Protein AF-A0A2H0YH36-F1 (afdb_monomer_lite)

Secondary structure (DSSP, 8-state):
-PPPPPP------HHHHHHH--------TTSPBPHHHHHHHHHHHH-EEEEETTEEEESS--GGG-----EEEEESSBTT--SEEEEE----

Sequence (92 aa):
MTLPKPDLSGEPGLWSLLLQRRSRRNFDDSRPLGLELLSSLLWAAQGITSGHGNHLFRTAPSAGALYPVETYLSVRAVEGLEHGLYHFRPRH

pLDDT: mean 92.85, std 6.14, range [59.41, 98.25]

Foldseek 3Di:
DDADAADPPDDDDPVVCVVPDDDDDDDDLVDFAERNVVNNVCQCVFEFDDDDDPATDGNDDDPPSPCPDWDKDQHDGYPPDDGGIDTDDHDD

Radius of gyration: 14.96 Å; chains: 1; bounding box: 32×29×44 Å

Structure (mmCIF, N/CA/C/O backbone):
data_AF-A0A2H0YH36-F1
#
_entry.id   AF-A0A2H0YH36-F1
#
loop_
_atom_site.group_PDB
_atom_site.id
_atom_site.type_symbol
_atom_site.label_atom_id
_atom_site.label_alt_id
_atom_site.label_comp_id
_atom_site.label_asym_id
_atom_site.label_entity_id
_atom_site.label_seq_id
_atom_site.pdbx_PDB_ins_code
_atom_site.Cartn_x
_atom_site.Cartn_y
_atom_site.Cartn_z
_atom_site.occupancy
_atom_site.B_iso_or_equiv
_atom_site.auth_seq_id
_atom_site.auth_comp_id
_atom_site.auth_asym_id
_atom_site.auth_atom_id
_atom_site.pdbx_PDB_model_num
ATOM 1 N N . MET A 1 1 ? -15.889 -2.618 -5.136 1.00 87.56 1 MET A N 1
ATOM 2 C CA . MET A 1 1 ? -16.179 -1.172 -5.222 1.00 87.56 1 MET A CA 1
ATOM 3 C C . MET A 1 1 ? -15.032 -0.462 -5.920 1.00 87.56 1 MET A C 1
ATOM 5 O O . MET A 1 1 ? -13.964 -1.057 -6.033 1.00 87.56 1 MET A O 1
ATOM 9 N N . THR A 1 2 ? -15.247 0.773 -6.358 1.00 92.62 2 THR A N 1
ATOM 10 C CA . THR A 1 2 ? -14.199 1.633 -6.921 1.00 92.62 2 THR A CA 1
ATOM 11 C C . THR A 1 2 ? -13.689 2.564 -5.828 1.00 92.62 2 THR A C 1
ATOM 13 O O . THR A 1 2 ? -14.497 3.127 -5.095 1.00 92.62 2 THR A O 1
ATOM 16 N N . LEU A 1 3 ? -12.369 2.694 -5.698 1.00 93.50 3 LEU A N 1
ATOM 17 C CA . LEU A 1 3 ? -11.753 3.652 -4.780 1.00 93.50 3 LEU A CA 1
ATOM 18 C C . LEU A 1 3 ? -11.681 5.041 -5.436 1.00 93.50 3 LEU A C 1
ATOM 20 O O . LEU A 1 3 ? -11.573 5.118 -6.664 1.00 93.50 3 LEU A O 1
ATOM 24 N N . PRO A 1 4 ? -11.722 6.134 -4.653 1.00 94.56 4 PRO A N 1
ATOM 25 C CA . PRO A 1 4 ? -11.462 7.474 -5.173 1.00 94.56 4 PRO A CA 1
ATOM 26 C C . PRO A 1 4 ? -10.064 7.547 -5.800 1.00 94.56 4 PRO A C 1
ATOM 28 O O . PRO A 1 4 ? -9.184 6.752 -5.467 1.00 94.56 4 PRO A O 1
ATOM 31 N N . LYS A 1 5 ? -9.835 8.498 -6.711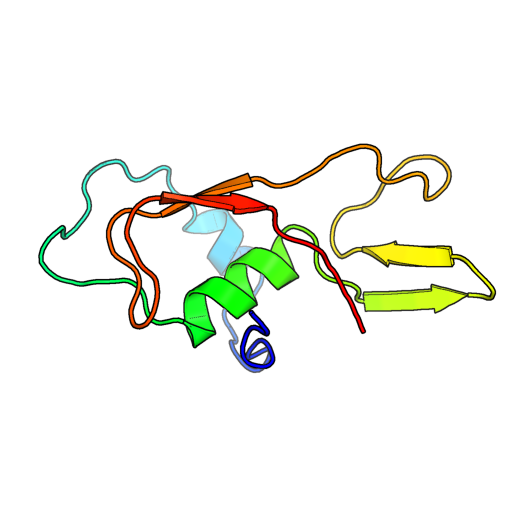 1.00 93.00 5 LYS A N 1
ATOM 32 C CA . LYS A 1 5 ? -8.492 8.702 -7.272 1.00 93.00 5 LYS A CA 1
ATOM 33 C C . LYS A 1 5 ? -7.517 9.063 -6.142 1.00 93.00 5 LYS A C 1
ATOM 35 O O . LYS A 1 5 ? -7.893 9.859 -5.283 1.00 93.00 5 LYS A O 1
ATOM 40 N N . PRO A 1 6 ? -6.298 8.496 -6.133 1.00 92.25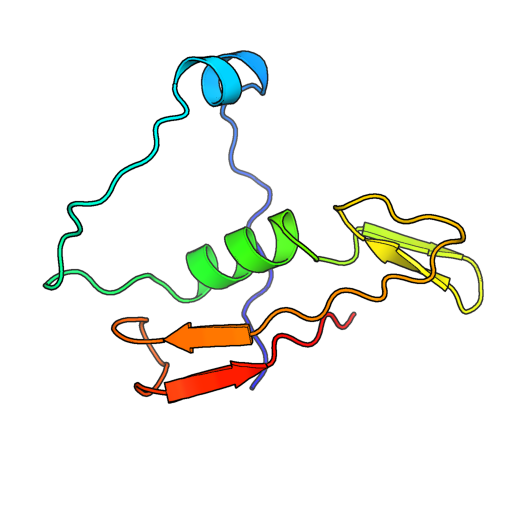 6 PRO A N 1
ATOM 41 C CA . PRO A 1 6 ? -5.312 8.836 -5.122 1.00 92.25 6 PRO A CA 1
ATOM 42 C C . PRO A 1 6 ? -4.930 10.310 -5.261 1.00 92.25 6 PRO A C 1
ATOM 44 O O . PRO A 1 6 ? -4.703 10.802 -6.370 1.00 92.25 6 PRO A O 1
ATOM 47 N N . ASP A 1 7 ? -4.846 11.004 -4.135 1.00 89.81 7 ASP A N 1
ATOM 48 C CA . ASP A 1 7 ? -4.238 12.326 -4.087 1.00 89.81 7 ASP A CA 1
ATOM 49 C C . ASP A 1 7 ? -2.712 12.177 -4.126 1.00 89.81 7 ASP A C 1
ATOM 51 O O . ASP A 1 7 ? -2.119 11.539 -3.249 1.00 89.81 7 ASP A O 1
ATOM 55 N N . LEU A 1 8 ? -2.099 12.739 -5.172 1.00 84.94 8 LEU A N 1
ATOM 56 C CA . LEU A 1 8 ? -0.655 12.718 -5.430 1.00 84.94 8 LEU A CA 1
ATOM 57 C C . LEU A 1 8 ? -0.000 14.091 -5.214 1.00 84.94 8 LEU A C 1
ATOM 59 O O . LEU A 1 8 ? 1.164 14.273 -5.560 1.00 84.94 8 LEU A O 1
ATOM 63 N N . SER A 1 9 ? -0.740 15.062 -4.673 1.00 84.00 9 SER A N 1
ATOM 64 C CA . SER A 1 9 ? -0.257 16.431 -4.447 1.00 84.00 9 SER A CA 1
ATOM 65 C C . SER A 1 9 ? 0.547 16.607 -3.149 1.00 84.00 9 SER A C 1
ATOM 67 O O . SER A 1 9 ? 1.100 17.677 -2.900 1.00 84.00 9 SER A O 1
ATOM 69 N N . GLY A 1 10 ? 0.617 15.565 -2.312 1.00 72.88 10 GLY A N 1
ATOM 70 C CA . GLY A 1 10 ? 1.227 15.612 -0.985 1.00 72.88 10 GLY A CA 1
ATOM 71 C C . GLY A 1 10 ? 2.755 15.678 -1.011 1.00 72.88 10 GLY A C 1
ATOM 72 O O . GLY A 1 10 ? 3.424 14.690 -1.296 1.00 72.88 10 GLY A O 1
ATOM 73 N N . GLU A 1 11 ? 3.305 16.824 -0.620 1.00 69.25 11 GLU A N 1
ATOM 74 C CA . GLU A 1 11 ? 4.746 17.080 -0.524 1.00 69.25 11 GLU A CA 1
ATOM 75 C C . GLU A 1 11 ? 5.234 16.996 0.934 1.00 69.25 11 GLU A C 1
ATOM 77 O O . GLU A 1 11 ? 5.145 17.956 1.703 1.00 69.25 11 GLU A O 1
ATOM 82 N N . PRO A 1 12 ? 5.809 15.855 1.338 1.00 73.75 12 PRO A N 1
ATOM 83 C CA . PRO A 1 12 ? 7.031 15.902 2.131 1.00 73.75 12 PRO A CA 1
ATOM 84 C C . PRO A 1 12 ? 8.177 15.310 1.311 1.00 73.75 12 PRO A C 1
ATOM 86 O O . PRO A 1 12 ? 8.080 14.197 0.798 1.00 73.75 12 PRO A O 1
ATOM 89 N N . GLY A 1 13 ? 9.292 16.037 1.214 1.00 90.31 13 GLY A N 1
ATOM 90 C CA . GLY A 1 13 ? 10.458 15.571 0.464 1.00 90.31 13 GLY A CA 1
ATOM 91 C C . GLY A 1 13 ? 10.925 14.185 0.925 1.00 90.31 13 GLY A C 1
ATOM 92 O O . GLY A 1 13 ? 10.969 13.900 2.127 1.00 90.31 13 GLY A O 1
ATOM 93 N N . LEU A 1 14 ? 11.313 13.335 -0.033 1.00 90.75 14 LEU A N 1
ATOM 94 C CA . LEU A 1 14 ? 11.690 11.931 0.184 1.00 90.75 14 LEU A CA 1
ATOM 95 C C . LEU A 1 14 ? 12.630 11.731 1.386 1.00 90.75 14 LEU A C 1
ATOM 97 O O . LEU A 1 14 ? 12.410 10.848 2.212 1.00 90.75 14 LEU A O 1
ATOM 101 N N . TRP A 1 15 ? 13.655 12.577 1.521 1.00 95.75 15 TRP A N 1
ATOM 102 C CA . TRP A 1 15 ? 14.622 12.487 2.617 1.00 95.75 15 TRP A CA 1
ATOM 103 C C . TRP A 1 15 ? 13.992 12.697 3.996 1.00 95.75 15 TRP A C 1
ATOM 105 O O . TRP A 1 15 ? 14.321 11.975 4.936 1.00 95.75 15 TRP A O 1
ATOM 115 N N . SER A 1 16 ? 13.044 13.629 4.114 1.00 95.00 16 SER A N 1
ATOM 116 C CA . SER A 1 16 ? 12.309 13.864 5.360 1.00 95.00 16 SER A CA 1
ATOM 117 C C . SER A 1 16 ? 11.460 12.646 5.733 1.00 95.00 16 SER A C 1
ATOM 119 O O . SER A 1 16 ? 11.527 12.168 6.867 1.00 95.00 16 SER A O 1
ATOM 121 N N . LEU A 1 17 ? 10.742 12.072 4.759 1.00 93.38 17 LEU A N 1
ATOM 122 C CA . LEU A 1 17 ? 9.932 10.865 4.963 1.00 93.38 17 LEU A CA 1
ATOM 123 C C . LEU A 1 17 ? 10.779 9.688 5.454 1.00 93.38 17 LEU A C 1
ATOM 125 O O . LEU A 1 17 ? 10.421 9.029 6.434 1.00 93.38 17 LEU A O 1
ATOM 129 N N . LEU A 1 18 ? 11.925 9.447 4.813 1.00 95.19 18 LEU A N 1
ATOM 130 C CA . LEU A 1 18 ? 12.835 8.366 5.192 1.00 95.19 18 LEU A CA 1
ATOM 131 C C . LEU A 1 18 ? 13.395 8.559 6.609 1.00 95.19 18 LEU A C 1
ATOM 133 O O . LEU A 1 18 ? 13.437 7.598 7.382 1.00 95.19 18 LEU A O 1
ATOM 137 N N . LEU A 1 19 ? 13.759 9.792 6.981 1.00 97.06 19 LEU A N 1
ATOM 138 C CA . LEU A 1 19 ? 14.261 10.118 8.321 1.00 97.06 19 LEU A CA 1
ATOM 139 C C . LEU A 1 19 ? 13.189 9.955 9.409 1.00 97.06 19 LEU A C 1
ATOM 141 O O . LEU A 1 19 ? 13.479 9.445 10.499 1.00 97.06 19 LEU A O 1
ATOM 145 N N . GLN A 1 20 ? 11.950 10.362 9.125 1.00 96.25 20 GLN A N 1
ATOM 146 C CA . GLN A 1 20 ? 10.847 10.370 10.091 1.00 96.25 20 GLN A CA 1
ATOM 147 C C . GLN A 1 20 ? 10.117 9.026 10.212 1.00 96.25 20 GLN A C 1
ATOM 149 O O . GLN A 1 20 ? 9.429 8.792 11.210 1.00 96.25 20 GLN A O 1
ATOM 154 N N . ARG A 1 21 ? 10.275 8.110 9.248 1.00 95.88 21 ARG A N 1
ATOM 155 C CA . ARG A 1 21 ? 9.585 6.813 9.243 1.00 95.88 21 ARG A CA 1
ATOM 156 C C . ARG A 1 21 ? 9.864 6.020 10.523 1.00 95.88 21 ARG A C 1
ATOM 158 O O . ARG A 1 21 ? 11.007 5.692 10.853 1.00 95.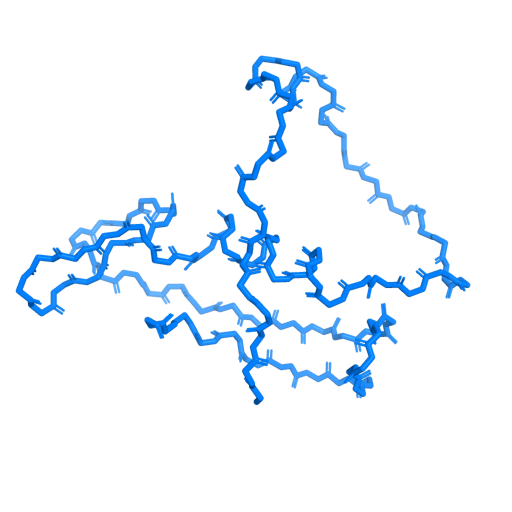88 21 ARG A O 1
ATOM 165 N N . ARG A 1 22 ? 8.801 5.636 11.229 1.00 97.38 22 ARG A N 1
ATOM 166 C CA . ARG A 1 22 ? 8.844 4.754 12.405 1.00 97.38 22 ARG A CA 1
ATOM 167 C C . ARG A 1 22 ? 7.732 3.718 12.314 1.00 97.38 22 ARG A C 1
ATOM 169 O O . ARG A 1 22 ? 6.656 4.012 11.806 1.00 97.38 22 ARG A O 1
ATOM 176 N N . SER A 1 23 ? 7.975 2.522 12.841 1.00 97.19 23 SER A N 1
ATOM 177 C CA . SER A 1 23 ? 6.913 1.529 13.018 1.00 97.19 23 SER A CA 1
ATOM 178 C C . SER A 1 23 ? 6.051 1.940 14.213 1.00 97.19 23 SER A C 1
ATOM 180 O O . SER A 1 23 ? 6.545 1.982 15.340 1.00 97.19 23 SER A O 1
AT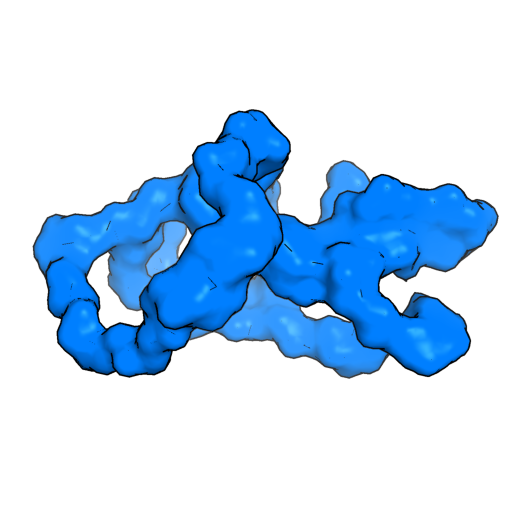OM 182 N N . ARG A 1 24 ? 4.780 2.268 13.974 1.00 95.81 24 ARG A N 1
ATOM 183 C CA . ARG A 1 24 ? 3.794 2.612 15.011 1.00 95.81 24 ARG A CA 1
ATOM 184 C C . ARG A 1 24 ? 2.868 1.416 15.245 1.00 95.81 24 ARG A C 1
ATOM 186 O O . ARG A 1 24 ? 2.574 0.685 14.306 1.00 95.81 24 ARG A O 1
ATOM 193 N N . ARG A 1 25 ? 2.467 1.192 16.499 1.00 95.62 25 ARG A N 1
ATOM 194 C CA . ARG A 1 25 ? 1.583 0.078 16.905 1.00 95.62 25 ARG A CA 1
ATOM 195 C C . ARG A 1 25 ? 0.416 0.507 17.798 1.00 95.62 25 ARG A C 1
ATOM 197 O O . ARG A 1 25 ? -0.416 -0.322 18.130 1.00 95.62 25 ARG A O 1
ATOM 204 N N . ASN A 1 26 ? 0.363 1.789 18.153 1.00 95.44 26 ASN A N 1
ATOM 205 C CA . ASN A 1 26 ? -0.740 2.386 18.892 1.00 95.44 26 ASN A CA 1
ATOM 206 C C . ASN A 1 26 ? -1.525 3.234 17.891 1.00 95.44 26 ASN A C 1
ATOM 208 O O . ASN A 1 26 ? -0.939 4.136 17.285 1.00 95.44 26 ASN A O 1
ATOM 212 N N . PHE A 1 27 ? -2.802 2.915 17.702 1.00 92.56 27 PHE A N 1
ATOM 213 C CA . PHE A 1 27 ? -3.700 3.573 16.756 1.00 92.56 27 PHE A CA 1
ATOM 214 C C . PHE A 1 27 ? -4.900 4.152 17.507 1.00 92.56 27 PHE A C 1
ATOM 216 O O . PHE A 1 27 ? -5.267 3.658 18.572 1.00 92.56 27 PHE A O 1
ATOM 223 N N . ASP A 1 28 ? -5.472 5.226 16.969 1.00 92.88 28 ASP A N 1
ATOM 224 C CA . ASP A 1 28 ? -6.698 5.827 17.488 1.00 92.88 28 ASP A CA 1
ATOM 225 C C . ASP A 1 28 ? -7.899 5.078 16.897 1.00 92.88 28 ASP A C 1
ATOM 227 O O . ASP A 1 28 ? -8.357 5.396 15.803 1.00 92.88 28 ASP A O 1
ATOM 231 N N . ASP A 1 29 ? -8.393 4.064 17.612 1.00 86.50 29 ASP A N 1
ATOM 232 C CA . ASP A 1 29 ? -9.532 3.245 17.172 1.00 86.50 29 ASP A CA 1
ATOM 233 C C . ASP A 1 29 ? -10.838 4.057 17.043 1.00 86.50 29 ASP A C 1
ATOM 235 O O . ASP A 1 29 ? -11.786 3.597 16.406 1.00 86.50 29 ASP A O 1
ATOM 239 N N . SER A 1 30 ? -10.901 5.266 17.619 1.00 91.44 30 SER A N 1
ATOM 240 C CA . SER A 1 30 ? -12.065 6.155 17.506 1.00 91.44 30 SER A CA 1
ATOM 241 C C . SER A 1 30 ? -12.089 6.966 16.208 1.00 91.44 30 SER A C 1
ATOM 243 O O . SER A 1 30 ? -13.107 7.581 15.886 1.00 91.44 30 SER A O 1
ATOM 245 N N . ARG A 1 31 ? -10.986 6.962 15.450 1.00 95.69 31 ARG A N 1
ATOM 246 C CA . ARG A 1 31 ? -10.820 7.764 14.240 1.00 95.69 31 ARG A CA 1
ATOM 247 C C . ARG A 1 31 ? -10.616 6.861 13.023 1.00 95.69 31 ARG A C 1
ATOM 249 O O . ARG A 1 31 ? -9.487 6.430 12.774 1.00 95.69 31 ARG A O 1
ATOM 256 N N . PRO A 1 32 ? -11.681 6.565 12.259 1.00 95.56 32 PRO A N 1
ATOM 257 C CA . PRO A 1 32 ? -11.554 5.750 11.060 1.00 95.56 32 PRO A CA 1
ATOM 258 C C . PRO A 1 32 ? -10.645 6.426 10.026 1.00 95.56 32 PRO A C 1
ATOM 260 O O . PRO A 1 32 ? -10.502 7.649 9.985 1.00 95.56 32 PRO A O 1
ATOM 263 N N . LEU A 1 33 ? -10.010 5.613 9.184 1.00 96.06 33 LEU A N 1
ATOM 264 C CA . LEU A 1 33 ? -9.220 6.108 8.061 1.00 96.06 33 LEU A CA 1
ATOM 265 C C . LEU A 1 33 ? -10.158 6.588 6.943 1.00 96.06 33 LEU A C 1
ATOM 267 O O . LEU A 1 33 ? -11.061 5.851 6.550 1.00 96.06 33 LEU A O 1
ATOM 271 N N . GLY A 1 34 ? -9.909 7.775 6.391 1.00 96.12 34 GLY A N 1
ATOM 272 C CA . GLY A 1 34 ? -10.625 8.255 5.207 1.00 96.12 34 GLY A CA 1
ATOM 273 C C . GLY A 1 34 ? -10.353 7.389 3.971 1.00 96.12 34 GLY A C 1
ATOM 274 O O . GLY A 1 34 ? -9.251 6.847 3.798 1.00 96.12 34 GLY A O 1
ATOM 275 N N . LEU A 1 35 ? -11.350 7.265 3.095 1.00 95.38 35 LEU A N 1
ATOM 276 C CA . LEU A 1 35 ? -11.276 6.402 1.912 1.00 95.38 35 LEU A CA 1
ATOM 277 C C . LEU A 1 35 ? -10.254 6.912 0.879 1.00 95.38 35 LEU A C 1
ATOM 279 O O . LEU A 1 35 ? -9.578 6.117 0.222 1.00 95.38 35 LEU A O 1
ATOM 283 N N . GLU A 1 36 ? -10.093 8.228 0.768 1.00 94.56 36 GLU A N 1
ATOM 284 C CA . GLU A 1 36 ? -9.112 8.904 -0.087 1.00 94.56 36 GLU A CA 1
ATOM 285 C C . GLU A 1 36 ? -7.686 8.567 0.346 1.00 94.56 36 GLU A C 1
ATOM 287 O O . GLU A 1 36 ? -6.861 8.162 -0.474 1.00 94.56 36 GLU A O 1
ATOM 292 N N . LEU A 1 37 ? -7.413 8.651 1.652 1.00 94.56 37 LEU A N 1
ATOM 293 C CA . LEU A 1 37 ? -6.104 8.313 2.201 1.00 94.56 37 LEU A CA 1
ATOM 294 C C . LEU A 1 37 ? -5.801 6.823 2.020 1.00 94.56 37 LEU A C 1
ATOM 296 O O . LEU A 1 37 ? -4.682 6.468 1.646 1.00 94.56 37 LEU A O 1
ATOM 300 N N . LEU A 1 38 ? -6.794 5.949 2.222 1.00 95.94 38 LEU A N 1
ATOM 301 C CA . LEU A 1 38 ? -6.639 4.528 1.917 1.00 95.94 38 LEU A CA 1
ATOM 302 C C . LEU A 1 38 ? -6.274 4.306 0.442 1.00 95.94 38 LEU A C 1
ATOM 304 O O . LEU A 1 38 ? -5.373 3.517 0.147 1.00 95.94 38 LEU A O 1
ATOM 308 N N . SER A 1 39 ? -6.940 5.011 -0.475 1.00 95.56 39 SER A N 1
ATOM 309 C CA . SER A 1 39 ? -6.650 4.927 -1.907 1.00 95.56 39 SER A CA 1
ATOM 310 C C . SER A 1 39 ? -5.220 5.362 -2.233 1.00 95.56 39 SER A C 1
ATOM 312 O O . SER A 1 39 ? -4.495 4.622 -2.902 1.00 95.56 39 SER A O 1
ATOM 314 N N . SER A 1 40 ? -4.762 6.496 -1.691 1.00 94.75 40 SER A N 1
ATOM 315 C CA . SER A 1 40 ? -3.379 6.962 -1.864 1.00 94.75 40 SER A CA 1
ATOM 316 C C . SER A 1 40 ? -2.351 5.970 -1.316 1.00 94.75 40 SER A C 1
ATOM 318 O O . SER A 1 40 ? -1.341 5.719 -1.972 1.00 94.75 40 SER A O 1
ATOM 320 N N . LEU A 1 41 ? -2.608 5.347 -0.160 1.00 95.06 41 LEU A N 1
ATOM 321 C CA . LEU A 1 41 ? -1.719 4.326 0.409 1.00 95.06 41 LEU A CA 1
ATOM 322 C C . LEU A 1 41 ? -1.633 3.074 -0.475 1.00 95.06 41 LEU A C 1
ATOM 324 O O . LEU A 1 41 ? -0.540 2.560 -0.720 1.00 95.06 41 LEU A O 1
ATOM 328 N N . LEU A 1 42 ? -2.773 2.592 -0.974 1.00 96.31 42 LEU A N 1
ATOM 329 C CA . LEU A 1 42 ? -2.827 1.433 -1.866 1.00 96.31 42 LEU A CA 1
ATOM 330 C C . LEU A 1 42 ? -2.165 1.715 -3.214 1.00 96.31 42 LEU A C 1
ATOM 332 O O . LEU A 1 42 ? -1.422 0.869 -3.721 1.00 96.31 42 LEU A O 1
ATOM 336 N N . TRP A 1 43 ? -2.375 2.910 -3.770 1.00 95.62 43 TRP A N 1
ATOM 337 C CA . TRP A 1 43 ? -1.679 3.340 -4.975 1.00 95.62 43 TRP A CA 1
ATOM 338 C C . TRP A 1 43 ? -0.170 3.438 -4.739 1.00 95.62 43 TRP A C 1
ATOM 340 O O . TRP A 1 43 ? 0.596 2.886 -5.520 1.00 95.62 43 TRP A O 1
ATOM 350 N N . ALA A 1 44 ? 0.279 4.039 -3.636 1.00 93.94 44 ALA A N 1
ATOM 351 C CA . ALA A 1 44 ? 1.705 4.119 -3.328 1.00 93.94 44 ALA A CA 1
ATOM 352 C C . ALA A 1 44 ? 2.338 2.720 -3.204 1.00 93.94 44 ALA A C 1
ATOM 354 O O . ALA A 1 44 ? 3.453 2.502 -3.678 1.00 93.94 44 ALA A O 1
ATOM 355 N N . ALA A 1 45 ? 1.617 1.748 -2.637 1.00 94.69 45 ALA A N 1
ATOM 356 C CA . ALA A 1 45 ? 2.111 0.386 -2.445 1.00 94.69 45 ALA A CA 1
ATOM 357 C C . ALA A 1 45 ? 2.129 -0.467 -3.726 1.00 94.69 45 ALA A C 1
ATOM 359 O O . ALA A 1 45 ? 3.088 -1.211 -3.935 1.00 94.69 45 ALA A O 1
ATOM 360 N N . GLN A 1 46 ? 1.065 -0.429 -4.538 1.00 95.69 46 GLN A N 1
ATOM 361 C CA . GLN A 1 46 ? 0.845 -1.356 -5.665 1.00 95.69 46 GLN A CA 1
ATOM 362 C C . GLN A 1 46 ? 0.111 -0.724 -6.867 1.00 95.69 46 GLN A C 1
ATOM 364 O O . GLN A 1 46 ? -0.361 -1.440 -7.753 1.00 95.69 46 GLN A O 1
ATOM 369 N N . GLY A 1 47 ? -0.032 0.598 -6.902 1.00 94.94 47 GLY A N 1
ATOM 370 C CA . GLY A 1 47 ? -0.756 1.329 -7.942 1.00 94.94 47 GLY A CA 1
ATOM 371 C C . GLY A 1 47 ? -0.067 1.281 -9.299 1.00 94.94 47 GLY A C 1
ATOM 372 O O . GLY A 1 47 ? 1.133 1.036 -9.386 1.00 94.94 47 GLY A O 1
ATOM 373 N N . ILE A 1 48 ? -0.832 1.523 -10.364 1.00 95.00 48 ILE A N 1
ATOM 374 C CA . ILE A 1 48 ? -0.323 1.584 -11.738 1.00 95.00 48 ILE A CA 1
ATOM 375 C C . ILE A 1 48 ? 0.240 2.986 -12.000 1.00 95.00 48 ILE A C 1
ATOM 377 O O . ILE A 1 48 ? -0.418 3.984 -11.699 1.00 95.00 48 ILE A O 1
ATOM 381 N N . THR A 1 49 ? 1.447 3.061 -12.560 1.00 94.62 49 THR A N 1
ATOM 382 C CA . THR A 1 49 ? 2.140 4.321 -12.888 1.00 94.62 49 THR A CA 1
ATOM 383 C C . THR A 1 49 ? 2.191 4.589 -14.388 1.00 94.62 49 THR A C 1
ATOM 385 O O . THR A 1 49 ? 2.202 5.740 -14.810 1.00 94.62 49 THR A O 1
ATOM 388 N N . SER A 1 50 ? 2.230 3.538 -15.207 1.00 93.69 50 SER A N 1
ATOM 389 C CA . SER A 1 50 ? 2.238 3.616 -16.672 1.00 93.69 50 SER A CA 1
ATOM 390 C C . SER A 1 50 ? 1.948 2.240 -17.281 1.00 93.69 50 SER A C 1
ATOM 392 O O . SER A 1 50 ? 1.752 1.263 -16.558 1.00 93.69 50 SER A O 1
ATOM 394 N N . GLY A 1 51 ? 1.920 2.144 -18.610 1.00 92.06 51 GLY A N 1
ATOM 395 C CA . GLY A 1 51 ? 1.792 0.873 -19.315 1.00 92.06 51 GLY A CA 1
ATOM 396 C C . GLY A 1 51 ? 2.491 0.891 -20.672 1.00 92.06 51 GLY A C 1
ATOM 397 O O . GLY A 1 51 ? 2.702 1.953 -21.258 1.00 92.06 51 GLY A O 1
ATOM 398 N N . HIS A 1 52 ? 2.859 -0.293 -21.160 1.00 90.31 52 HIS A N 1
ATOM 399 C CA . HIS A 1 52 ? 3.449 -0.501 -22.480 1.00 90.31 52 HIS A CA 1
ATOM 400 C C . HIS A 1 52 ? 2.894 -1.783 -23.116 1.00 90.31 52 HIS A C 1
ATOM 402 O O . HIS A 1 52 ? 3.167 -2.898 -22.658 1.00 90.31 52 HIS A O 1
ATOM 408 N N . GLY A 1 53 ? 2.096 -1.627 -24.177 1.00 88.75 53 GLY A N 1
ATOM 409 C CA . GLY A 1 53 ? 1.338 -2.730 -24.769 1.00 88.75 53 GLY A CA 1
ATOM 410 C C . GLY A 1 53 ? 0.398 -3.356 -23.736 1.00 88.75 53 GLY A C 1
ATOM 411 O O . GLY A 1 53 ? -0.420 -2.661 -23.143 1.00 88.75 53 GLY A O 1
ATOM 412 N N . ASN A 1 54 ? 0.558 -4.656 -23.486 1.00 86.69 54 ASN A N 1
ATOM 413 C CA . ASN A 1 54 ? -0.246 -5.397 -22.506 1.00 86.69 54 ASN A CA 1
ATOM 414 C C . ASN A 1 54 ? 0.330 -5.368 -21.077 1.00 86.69 54 ASN A C 1
ATOM 416 O O . ASN A 1 54 ? -0.236 -5.996 -20.184 1.00 86.69 54 ASN A O 1
ATOM 420 N N . HIS A 1 55 ? 1.455 -4.684 -20.850 1.00 88.88 55 HIS A N 1
ATOM 421 C CA . HIS A 1 55 ? 2.096 -4.624 -19.537 1.00 88.88 55 HIS A CA 1
ATOM 422 C C . HIS A 1 55 ? 1.704 -3.348 -18.800 1.00 88.88 55 HIS A C 1
ATOM 424 O O . HIS A 1 55 ? 1.800 -2.251 -19.350 1.00 88.88 55 HIS A O 1
ATOM 430 N N . LEU A 1 56 ? 1.320 -3.500 -17.535 1.00 92.81 56 LEU A N 1
ATOM 431 C CA . LEU A 1 56 ? 1.071 -2.397 -16.612 1.00 92.81 56 LEU A CA 1
ATOM 432 C C . LEU A 1 56 ? 2.227 -2.307 -15.630 1.00 92.81 56 LEU A C 1
ATOM 434 O O . LEU A 1 56 ? 2.576 -3.306 -15.006 1.00 92.81 56 LEU A O 1
ATOM 438 N N . PHE A 1 57 ? 2.799 -1.121 -15.470 1.00 94.94 57 PHE A N 1
ATOM 439 C CA . PHE A 1 57 ? 3.872 -0.883 -14.518 1.00 94.94 57 PHE A CA 1
ATOM 440 C C . PHE A 1 57 ? 3.305 -0.417 -13.184 1.00 94.94 57 PHE A C 1
ATOM 442 O O . PHE A 1 57 ? 2.436 0.454 -13.146 1.00 94.94 57 PHE A O 1
ATOM 449 N N . ARG A 1 58 ? 3.798 -1.007 -12.091 1.00 95.44 58 ARG A N 1
ATOM 450 C CA . ARG A 1 58 ? 3.400 -0.652 -10.724 1.00 95.44 58 ARG A CA 1
ATOM 451 C C . ARG A 1 58 ? 4.392 0.302 -10.059 1.00 95.44 58 ARG A C 1
ATOM 453 O O . ARG A 1 58 ? 5.542 0.403 -10.480 1.00 95.44 58 ARG A O 1
ATOM 460 N N . THR A 1 59 ? 3.956 0.960 -8.987 1.00 95.06 59 THR A N 1
ATOM 461 C CA . THR A 1 59 ? 4.822 1.767 -8.109 1.00 95.06 59 THR A CA 1
ATOM 462 C C . THR A 1 59 ? 5.960 0.948 -7.495 1.00 95.06 59 THR A C 1
ATOM 464 O O . THR A 1 59 ? 7.066 1.456 -7.330 1.00 95.06 59 THR A O 1
ATOM 467 N N . ALA A 1 60 ? 5.719 -0.332 -7.199 1.00 94.81 60 ALA A N 1
ATOM 468 C CA . ALA A 1 60 ? 6.748 -1.274 -6.771 1.00 94.81 60 ALA A CA 1
ATOM 469 C C . ALA A 1 60 ? 7.399 -1.970 -7.985 1.00 94.81 60 ALA A C 1
ATOM 471 O O . ALA A 1 60 ? 6.673 -2.462 -8.848 1.00 94.81 60 ALA A O 1
ATOM 472 N N . PRO A 1 61 ? 8.738 -2.083 -8.064 1.00 94.31 61 PRO A N 1
ATOM 473 C CA . PRO A 1 61 ? 9.400 -2.838 -9.127 1.00 94.31 61 PRO A CA 1
ATOM 474 C C . PRO A 1 61 ? 9.162 -4.349 -8.979 1.00 94.31 61 PRO A C 1
ATOM 476 O O . PRO A 1 61 ? 9.007 -4.869 -7.874 1.00 94.31 61 PRO A O 1
ATOM 479 N N . SER A 1 62 ? 9.166 -5.076 -10.099 1.00 94.88 62 SER A N 1
ATOM 480 C CA . SER A 1 62 ? 9.028 -6.536 -10.115 1.00 94.88 62 SER A CA 1
ATOM 481 C C . SER A 1 62 ? 9.787 -7.147 -11.291 1.00 94.88 62 SER A C 1
ATOM 483 O O . SER A 1 62 ? 9.759 -6.608 -12.400 1.00 94.88 62 SER A O 1
ATOM 485 N N . ALA A 1 63 ? 10.466 -8.273 -11.055 1.00 93.88 63 ALA A N 1
ATOM 486 C CA . ALA A 1 63 ? 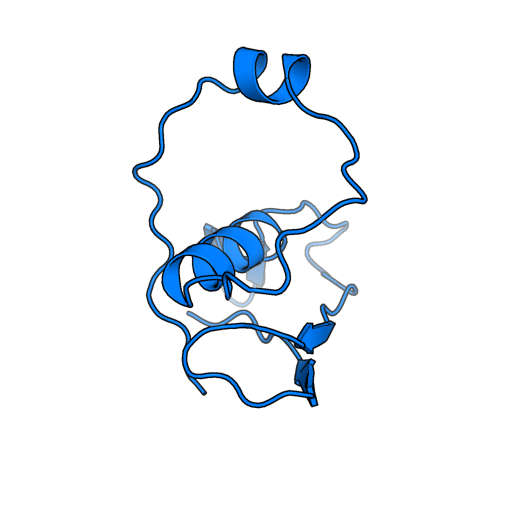11.225 -8.975 -12.084 1.00 93.88 63 ALA A CA 1
ATOM 487 C C . ALA A 1 63 ? 10.307 -9.393 -13.245 1.00 93.88 63 ALA A C 1
ATOM 489 O O . ALA A 1 63 ? 9.249 -9.987 -13.031 1.00 93.88 63 ALA A O 1
ATOM 490 N N . GLY A 1 64 ? 10.705 -9.041 -14.470 1.00 91.94 64 GLY A N 1
ATOM 491 C CA . GLY A 1 64 ? 9.959 -9.367 -15.689 1.00 91.94 64 GLY A CA 1
ATOM 492 C C . GLY A 1 64 ? 8.569 -8.730 -15.793 1.00 91.94 64 GLY A C 1
ATOM 493 O O . GLY A 1 64 ? 7.768 -9.211 -16.583 1.00 91.94 64 GLY A O 1
ATOM 494 N N . ALA A 1 65 ? 8.259 -7.699 -14.993 1.00 91.25 65 ALA A N 1
ATOM 495 C CA . ALA A 1 65 ? 6.919 -7.103 -14.915 1.00 91.25 65 ALA A CA 1
ATOM 496 C C . ALA A 1 65 ? 5.805 -8.127 -14.590 1.00 91.25 65 ALA A C 1
ATOM 498 O O . ALA A 1 65 ? 4.660 -7.964 -15.007 1.00 91.25 65 ALA A O 1
ATOM 499 N N . LEU A 1 66 ? 6.143 -9.187 -13.841 1.00 92.19 66 LEU A N 1
ATOM 500 C CA . LEU A 1 66 ? 5.220 -10.288 -13.539 1.00 92.19 66 LEU A CA 1
ATOM 501 C C . LEU A 1 66 ? 4.264 -9.983 -12.382 1.00 92.19 66 LEU A C 1
ATOM 503 O O . LEU A 1 66 ? 3.174 -10.540 -12.330 1.00 92.19 66 LEU A O 1
ATOM 507 N N . TYR A 1 67 ? 4.678 -9.120 -11.449 1.00 93.12 67 TYR A N 1
ATOM 508 C CA . TYR A 1 67 ? 3.876 -8.668 -10.308 1.00 93.12 67 TYR A CA 1
ATOM 509 C C . TYR A 1 67 ? 3.098 -9.782 -9.574 1.00 93.12 67 TYR A C 1
ATOM 511 O O . TYR A 1 67 ? 1.886 -9.660 -9.399 1.00 93.12 67 TYR A O 1
ATOM 519 N N . PRO A 1 68 ? 3.772 -10.844 -9.087 1.00 94.25 68 PRO A N 1
ATOM 520 C CA . PRO A 1 68 ? 3.102 -12.005 -8.491 1.00 94.25 68 PRO A CA 1
ATOM 521 C C . PRO A 1 68 ? 2.482 -11.728 -7.110 1.00 94.25 68 PRO A C 1
ATOM 523 O O . PRO A 1 68 ? 1.851 -12.605 -6.527 1.00 94.25 68 PRO A O 1
ATOM 526 N N . VAL A 1 69 ? 2.712 -10.539 -6.545 1.00 93.44 69 VAL A N 1
ATOM 527 C CA . VAL A 1 69 ? 2.242 -10.164 -5.211 1.00 93.44 69 VAL A CA 1
ATOM 528 C C . VAL A 1 69 ? 0.842 -9.562 -5.303 1.00 93.44 69 VAL A C 1
ATOM 530 O O . VAL A 1 69 ? 0.622 -8.551 -5.976 1.00 93.44 69 VAL A O 1
ATOM 533 N N . GLU A 1 70 ? -0.082 -10.165 -4.559 1.00 95.19 70 GLU A N 1
ATOM 534 C CA . GLU A 1 70 ? -1.452 -9.694 -4.363 1.00 95.19 70 GLU A CA 1
ATOM 535 C C . GLU A 1 70 ? -1.599 -9.005 -3.000 1.00 95.19 70 GLU A C 1
ATOM 537 O O . GLU A 1 70 ? -0.964 -9.395 -2.020 1.00 95.19 70 GLU A O 1
ATOM 542 N N . THR A 1 71 ? -2.446 -7.974 -2.924 1.00 96.31 71 THR A N 1
ATOM 543 C CA . THR A 1 71 ? -2.668 -7.203 -1.689 1.00 96.31 71 THR A CA 1
ATOM 544 C C . THR A 1 71 ? -4.071 -7.429 -1.153 1.00 96.31 71 THR A C 1
ATOM 546 O O . THR A 1 71 ? -5.060 -7.154 -1.830 1.00 96.31 71 THR A O 1
ATOM 549 N N . TYR A 1 72 ? -4.154 -7.894 0.091 1.00 97.62 72 TYR A N 1
ATOM 550 C CA . TYR A 1 72 ? -5.406 -8.057 0.820 1.00 97.62 72 TYR A CA 1
ATOM 551 C C . TYR A 1 72 ? -5.444 -7.101 2.010 1.00 97.62 72 TYR A C 1
ATOM 553 O O . TYR A 1 72 ? -4.433 -6.898 2.683 1.00 97.62 72 TYR A O 1
ATOM 561 N N . LEU A 1 73 ? -6.612 -6.522 2.275 1.00 97.38 73 LEU A N 1
ATOM 562 C CA . LEU A 1 73 ? -6.848 -5.630 3.403 1.00 97.38 73 LEU A CA 1
ATOM 563 C C . LEU A 1 73 ? -7.757 -6.301 4.421 1.00 97.38 73 LEU A C 1
ATOM 565 O O . LEU A 1 73 ? -8.875 -6.676 4.082 1.00 97.38 73 LEU A O 1
ATOM 569 N N . SER A 1 74 ? -7.306 -6.377 5.670 1.00 97.31 74 SER A N 1
ATOM 570 C CA . SER A 1 74 ? -8.185 -6.610 6.816 1.00 97.31 74 SER A CA 1
ATOM 571 C C . SER A 1 74 ? -8.661 -5.250 7.329 1.00 97.31 74 SER A C 1
ATOM 573 O O . SER A 1 74 ? -7.927 -4.539 8.019 1.00 97.31 74 SER A O 1
ATOM 575 N N . VAL A 1 75 ? -9.848 -4.835 6.893 1.00 96.56 75 VAL A N 1
ATOM 576 C CA . VAL A 1 75 ? -10.423 -3.513 7.165 1.00 96.56 75 VAL A CA 1
ATOM 577 C C . VAL A 1 75 ? -11.193 -3.565 8.471 1.00 96.56 75 VAL A C 1
ATOM 579 O O . VAL A 1 75 ? -12.160 -4.305 8.564 1.00 96.56 75 VAL A O 1
ATOM 582 N N . ARG A 1 76 ? -10.795 -2.759 9.462 1.00 94.81 76 ARG A N 1
ATOM 583 C CA . ARG A 1 76 ? -11.500 -2.638 10.753 1.00 94.81 76 ARG A CA 1
ATOM 584 C C . ARG A 1 76 ? -12.251 -1.315 10.912 1.00 94.81 76 ARG A C 1
ATOM 586 O O . ARG A 1 76 ? -13.368 -1.320 11.407 1.00 94.81 76 ARG A O 1
ATOM 593 N N . ALA A 1 77 ? -11.624 -0.205 10.519 1.00 95.75 77 ALA A N 1
ATOM 594 C CA . ALA A 1 77 ? -12.152 1.147 10.695 1.00 95.75 77 ALA A CA 1
ATOM 595 C C . ALA A 1 77 ? -11.727 2.042 9.519 1.00 95.75 77 ALA A C 1
ATOM 597 O O . ALA A 1 77 ? -10.697 2.717 9.568 1.00 95.75 77 ALA A O 1
ATOM 598 N N . VAL A 1 78 ? -12.503 2.004 8.437 1.00 96.62 78 VAL A N 1
ATOM 599 C CA . VAL A 1 78 ? -12.328 2.864 7.259 1.00 96.62 78 VAL A CA 1
ATOM 600 C C . VAL A 1 78 ? -13.690 3.442 6.901 1.00 96.62 78 VAL A C 1
ATOM 602 O O . VAL A 1 78 ? -14.685 2.720 6.877 1.00 96.62 78 VAL A O 1
ATOM 605 N N . GLU A 1 79 ? -13.739 4.738 6.629 1.00 95.31 79 GLU A N 1
ATOM 606 C CA . GLU A 1 79 ? -14.972 5.421 6.249 1.00 95.31 79 GLU A CA 1
ATOM 607 C C . GLU A 1 79 ? -15.560 4.818 4.964 1.00 95.31 79 GLU A C 1
ATOM 609 O O . GLU A 1 79 ? -14.862 4.613 3.970 1.00 95.31 79 GLU A O 1
ATOM 614 N N . GLY A 1 80 ? -16.857 4.499 4.988 1.00 93.94 80 GLY A N 1
ATOM 615 C CA . GLY A 1 80 ? -17.565 3.931 3.836 1.00 93.94 80 GLY A CA 1
ATOM 616 C C . GLY A 1 80 ? -17.233 2.469 3.507 1.00 93.94 80 GLY A C 1
ATOM 617 O O . GLY A 1 80 ? -17.765 1.954 2.524 1.00 93.94 80 GLY A O 1
ATOM 618 N N . LEU A 1 81 ? -16.401 1.786 4.307 1.00 95.88 81 LEU A N 1
ATOM 619 C CA . LEU A 1 81 ? -16.137 0.349 4.180 1.00 95.88 81 LEU A CA 1
ATOM 620 C C . LEU A 1 81 ? -16.689 -0.425 5.374 1.00 95.88 81 LEU A C 1
ATOM 622 O O . LEU A 1 81 ? -16.502 -0.039 6.526 1.00 95.88 81 LEU A O 1
ATOM 626 N N . GLU A 1 82 ? -17.305 -1.568 5.097 1.00 96.38 82 GLU A N 1
ATOM 627 C CA . GLU A 1 82 ? -17.661 -2.523 6.142 1.00 96.38 82 GLU A CA 1
ATOM 628 C C . GLU A 1 82 ? -16.406 -3.207 6.710 1.00 96.38 82 GLU A C 1
ATOM 630 O O . GLU A 1 82 ? -15.359 -3.305 6.065 1.00 96.38 82 GLU A O 1
ATOM 635 N N . HIS A 1 83 ? -16.503 -3.698 7.946 1.00 96.50 83 HIS A N 1
ATOM 636 C CA . HIS A 1 83 ? -15.448 -4.517 8.534 1.00 96.50 83 HIS A CA 1
ATOM 637 C C . HIS A 1 83 ? -15.351 -5.837 7.764 1.00 96.50 83 HIS A C 1
ATOM 639 O O . HIS A 1 83 ? -16.325 -6.583 7.676 1.00 96.50 83 HIS A O 1
ATOM 645 N N . GLY A 1 84 ? -14.172 -6.157 7.234 1.00 97.50 84 GLY A N 1
ATOM 646 C CA . GLY A 1 84 ? -13.975 -7.420 6.535 1.00 97.50 84 GLY A CA 1
ATOM 647 C C . GLY A 1 84 ? -12.634 -7.552 5.829 1.00 97.50 84 GLY A C 1
ATOM 648 O O . GLY A 1 84 ? -11.732 -6.726 5.979 1.00 97.50 84 GLY A O 1
ATOM 649 N N . LEU A 1 85 ? -12.517 -8.624 5.046 1.00 98.25 85 LEU A N 1
ATOM 650 C CA . LEU A 1 85 ? -11.360 -8.897 4.202 1.00 98.25 85 LEU A CA 1
ATOM 651 C C . LEU A 1 85 ? -11.651 -8.467 2.760 1.00 98.25 85 LEU A C 1
ATOM 653 O O . LEU A 1 85 ? -12.630 -8.906 2.159 1.00 98.25 85 LEU A O 1
ATOM 657 N N . TYR A 1 86 ? -10.769 -7.652 2.192 1.00 98.12 86 TYR A N 1
ATOM 658 C CA . TYR A 1 86 ? -10.889 -7.125 0.834 1.00 98.12 86 TYR A CA 1
ATOM 659 C C . TYR A 1 86 ? -9.666 -7.493 -0.001 1.00 98.12 86 TYR A C 1
ATOM 661 O O . TYR A 1 86 ? -8.549 -7.528 0.505 1.00 98.12 86 TYR A O 1
ATOM 669 N N . HIS A 1 87 ? -9.867 -7.719 -1.299 1.00 97.62 87 HIS A N 1
ATOM 670 C CA . HIS A 1 87 ? -8.787 -7.882 -2.275 1.00 97.62 87 HIS A CA 1
ATOM 671 C C . HIS A 1 87 ? -8.595 -6.574 -3.045 1.00 97.62 87 HIS A C 1
ATOM 673 O O . HIS A 1 87 ? -9.527 -6.099 -3.702 1.00 97.62 87 HIS A O 1
ATOM 679 N N . PHE A 1 88 ? -7.400 -5.987 -2.973 1.00 96.62 88 PHE A N 1
ATOM 680 C CA . PHE A 1 88 ? -7.054 -4.824 -3.781 1.00 96.62 88 PHE A CA 1
ATOM 681 C C . PHE A 1 88 ? -6.723 -5.260 -5.205 1.00 96.62 88 PHE A C 1
ATOM 683 O O . PHE A 1 88 ? -5.793 -6.027 -5.438 1.00 96.62 88 PHE A O 1
ATOM 690 N N . ARG A 1 89 ? -7.481 -4.728 -6.165 1.00 94.12 89 ARG A N 1
ATOM 691 C CA . ARG A 1 89 ? -7.272 -4.959 -7.594 1.00 94.12 89 ARG A CA 1
ATOM 692 C C . ARG A 1 89 ? -6.838 -3.651 -8.250 1.00 94.12 89 ARG A C 1
ATOM 694 O O . ARG A 1 89 ? -7.715 -2.825 -8.509 1.00 94.12 89 ARG A O 1
ATOM 701 N N . PRO A 1 90 ? -5.539 -3.445 -8.528 1.00 89.88 90 PRO A N 1
ATOM 702 C CA . PRO A 1 90 ? -5.101 -2.267 -9.263 1.00 89.88 90 PRO A CA 1
ATOM 703 C C . PRO A 1 90 ? -5.721 -2.290 -10.666 1.00 89.88 90 PRO A C 1
ATOM 705 O O . PRO A 1 90 ? -5.642 -3.291 -11.381 1.00 89.88 90 PRO A O 1
ATOM 708 N N . ARG A 1 91 ? -6.399 -1.203 -11.033 1.00 80.19 91 ARG A N 1
ATOM 709 C CA . ARG A 1 91 ? -7.066 -1.005 -12.326 1.00 80.19 91 ARG A CA 1
ATOM 710 C C . ARG A 1 91 ? -6.814 0.426 -12.800 1.00 80.19 91 ARG A C 1
ATOM 712 O O . ARG A 1 91 ? -6.512 1.284 -11.972 1.00 80.19 91 ARG A O 1
ATOM 719 N N . HIS A 1 92 ? -6.900 0.630 -14.114 1.00 59.41 92 HIS A N 1
ATOM 720 C CA . HIS A 1 92 ? -6.890 1.955 -14.737 1.00 59.41 92 HIS A CA 1
ATOM 721 C C . 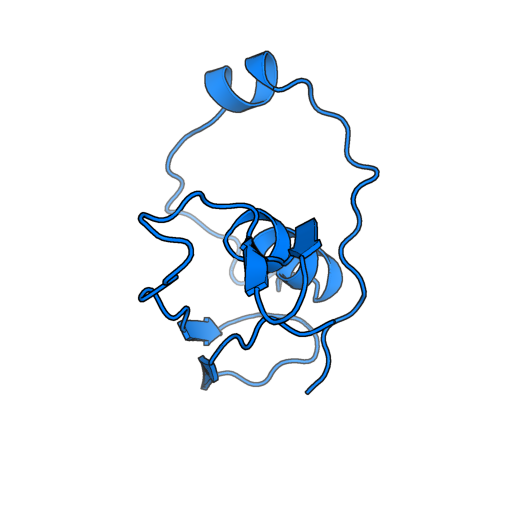HIS A 1 92 ? -8.074 2.813 -14.290 1.00 59.41 92 HIS A C 1
ATOM 723 O O . HIS A 1 92 ? -9.158 2.228 -14.052 1.00 59.41 92 HIS A O 1
#